Protein AF-K9RY00-F1 (afdb_monomer)

pLDDT: mean 87.52, std 14.1, range [39.25, 98.06]

Sequence (124 aa):
MSINLSALTIRPTSQKEREEKAAYRKWQGVFYTLRFLVWDNGKSQIIADALADGSIERTEDGFDPDDIKELYANAWKEFSDSFDKAFIKATVEEMVEFSQKHFGMGLDQLLDLNRQRSAERYNR

Structure (mmCIF, N/CA/C/O backbone):
data_AF-K9RY00-F1
#
_entry.id   AF-K9RY00-F1
#
loop_
_atom_site.group_PDB
_atom_site.id
_atom_site.type_symbol
_atom_site.label_atom_id
_atom_site.label_alt_id
_atom_site.label_comp_id
_atom_site.label_asym_id
_atom_site.label_entity_id
_atom_site.label_seq_id
_atom_site.pdbx_PDB_ins_code
_atom_site.Cartn_x
_atom_site.Cartn_y
_atom_site.Cartn_z
_atom_site.occupancy
_atom_site.B_iso_or_equiv
_atom_site.auth_seq_id
_atom_site.auth_comp_id
_atom_site.auth_asym_id
_atom_site.auth_atom_id
_atom_site.pdbx_PDB_model_num
ATOM 1 N N . MET A 1 1 ? 16.857 -14.916 45.969 1.00 39.25 1 MET A N 1
ATOM 2 C CA . MET A 1 1 ? 16.679 -13.937 44.877 1.00 39.25 1 MET A CA 1
ATOM 3 C C . MET A 1 1 ? 15.249 -13.431 44.930 1.00 39.25 1 MET A C 1
ATOM 5 O O . MET A 1 1 ? 14.338 -14.222 44.728 1.00 39.25 1 MET A O 1
ATOM 9 N N . SER A 1 2 ? 15.043 -12.169 45.302 1.00 45.88 2 SER A N 1
ATOM 10 C CA . SER A 1 2 ? 13.723 -11.535 45.318 1.00 45.88 2 SER A CA 1
ATOM 11 C C . SER A 1 2 ? 13.351 -11.116 43.898 1.00 45.88 2 SER A C 1
ATOM 13 O O . SER A 1 2 ? 14.097 -10.400 43.234 1.00 45.88 2 SER A O 1
ATOM 15 N N . ILE A 1 3 ? 12.199 -11.581 43.417 1.00 51.88 3 ILE A N 1
ATOM 16 C CA . ILE A 1 3 ? 11.616 -11.077 42.173 1.00 51.88 3 ILE A CA 1
ATOM 17 C C . ILE A 1 3 ? 11.280 -9.605 42.414 1.00 51.88 3 ILE A C 1
ATOM 19 O O . ILE A 1 3 ? 10.538 -9.274 43.341 1.00 51.88 3 ILE A O 1
ATOM 23 N N . ASN A 1 4 ? 11.855 -8.716 41.607 1.00 46.78 4 ASN A N 1
ATOM 24 C CA . ASN A 1 4 ? 11.576 -7.292 41.683 1.00 46.78 4 ASN A CA 1
ATOM 25 C C . ASN A 1 4 ? 10.161 -7.028 41.139 1.00 46.78 4 ASN A C 1
ATOM 27 O O . ASN A 1 4 ? 9.963 -6.833 39.942 1.00 46.78 4 ASN A O 1
ATOM 31 N N . LEU A 1 5 ? 9.169 -7.055 42.033 1.00 52.78 5 LEU A N 1
ATOM 32 C CA . LEU A 1 5 ? 7.743 -6.851 41.737 1.00 52.78 5 LEU A CA 1
ATOM 33 C C . LEU A 1 5 ? 7.443 -5.493 41.075 1.00 52.78 5 LEU A C 1
ATOM 35 O O . LEU A 1 5 ? 6.390 -5.338 40.464 1.00 52.78 5 LEU A O 1
ATOM 39 N N . SER A 1 6 ? 8.369 -4.526 41.125 1.00 51.06 6 SER A N 1
ATOM 40 C CA . SER A 1 6 ? 8.231 -3.253 40.401 1.00 51.06 6 SER A CA 1
ATOM 41 C C . SER A 1 6 ? 8.248 -3.421 38.873 1.00 51.06 6 SER A C 1
ATOM 43 O O . SER A 1 6 ? 7.572 -2.665 38.174 1.00 51.06 6 SER A O 1
ATOM 45 N N . ALA A 1 7 ? 8.911 -4.465 38.355 1.00 48.41 7 ALA A N 1
ATOM 46 C CA . ALA A 1 7 ? 8.894 -4.837 36.936 1.00 48.41 7 ALA A CA 1
ATOM 47 C C . ALA A 1 7 ? 7.606 -5.577 36.514 1.00 48.41 7 ALA A C 1
ATOM 49 O O . ALA A 1 7 ? 7.346 -5.744 35.326 1.00 48.41 7 ALA A O 1
ATOM 50 N N . LEU A 1 8 ? 6.785 -6.001 37.481 1.00 48.66 8 LEU A N 1
ATOM 51 C CA . LEU A 1 8 ? 5.496 -6.672 37.281 1.00 48.66 8 LEU A CA 1
ATOM 52 C C . LEU A 1 8 ? 4.308 -5.704 37.374 1.00 48.66 8 LEU A C 1
ATOM 54 O O . LEU A 1 8 ? 3.173 -6.139 37.558 1.00 48.66 8 LEU A O 1
ATOM 58 N N . THR A 1 9 ? 4.533 -4.396 37.212 1.00 49.22 9 THR A N 1
ATOM 59 C CA . THR A 1 9 ? 3.457 -3.403 37.080 1.00 49.22 9 THR A CA 1
ATOM 60 C C . THR A 1 9 ? 2.749 -3.541 35.726 1.00 49.22 9 THR A C 1
ATOM 62 O O . THR A 1 9 ? 2.764 -2.657 34.874 1.00 49.22 9 THR A O 1
ATOM 65 N N . ILE A 1 10 ? 2.064 -4.670 35.537 1.00 58.84 10 ILE A N 1
ATOM 66 C CA . ILE A 1 10 ? 0.971 -4.813 34.585 1.00 58.84 10 ILE A CA 1
ATOM 67 C C . ILE A 1 10 ? -0.122 -3.881 35.105 1.00 58.84 10 ILE A C 1
ATOM 69 O O . ILE A 1 10 ? -0.972 -4.277 35.901 1.00 58.84 10 ILE A O 1
ATOM 73 N N . ARG A 1 11 ? -0.083 -2.603 34.710 1.00 57.53 11 ARG A N 1
ATOM 74 C CA . ARG A 1 11 ? -1.269 -1.756 34.831 1.00 57.53 11 ARG A CA 1
ATOM 75 C C . ARG A 1 11 ? -2.376 -2.490 34.071 1.00 57.53 11 ARG A C 1
ATOM 77 O O . ARG A 1 11 ? -2.158 -2.802 32.895 1.00 57.53 11 ARG A O 1
ATOM 84 N N . PRO A 1 12 ? -3.515 -2.827 34.698 1.00 55.91 12 PRO A N 1
ATOM 85 C CA . PRO A 1 12 ? -4.630 -3.369 33.948 1.00 55.91 12 PRO A CA 1
ATOM 86 C C . PRO A 1 12 ? -5.004 -2.311 32.917 1.00 55.91 12 PRO A C 1
ATOM 88 O O . PRO A 1 12 ? -5.450 -1.224 33.273 1.00 55.91 12 PRO A O 1
ATOM 91 N N . THR A 1 13 ? -4.729 -2.608 31.647 1.00 63.81 13 THR A N 1
ATOM 92 C CA . THR A 1 13 ? -5.101 -1.740 30.531 1.00 63.81 13 THR A CA 1
ATOM 93 C C . THR A 1 13 ? -6.602 -1.557 30.627 1.00 63.81 13 THR A C 1
ATOM 95 O O . THR A 1 13 ? -7.330 -2.561 30.639 1.00 63.81 13 THR A O 1
ATOM 98 N N . SER A 1 14 ? -7.051 -0.312 30.760 1.00 79.94 14 SER A N 1
ATOM 99 C CA . SER A 1 14 ? -8.478 -0.028 30.881 1.00 79.94 14 SER A CA 1
ATOM 100 C C . SER A 1 14 ? -9.210 -0.572 29.652 1.00 79.94 14 SER A C 1
ATOM 102 O O . SER A 1 14 ? -8.616 -0.731 28.582 1.00 79.94 14 SER A O 1
ATOM 104 N N . GLN A 1 15 ? -10.501 -0.879 29.783 1.00 82.06 15 GLN A N 1
ATOM 105 C CA . GLN A 1 15 ? -11.294 -1.336 28.638 1.00 82.06 15 GLN A CA 1
ATOM 106 C C . GLN A 1 15 ? -11.169 -0.364 27.450 1.00 82.06 15 GLN A C 1
ATOM 108 O O . GLN A 1 15 ? -10.925 -0.798 26.327 1.00 82.06 15 GLN A O 1
ATOM 113 N N . LYS A 1 16 ? -11.189 0.942 27.735 1.00 82.12 16 LYS A N 1
ATOM 114 C CA . LYS A 1 16 ? -10.982 2.013 26.758 1.00 82.12 16 LYS A CA 1
ATOM 115 C C . LYS A 1 16 ? -9.632 1.914 26.036 1.00 82.12 16 LYS A C 1
ATOM 117 O O . LYS A 1 16 ? -9.589 1.942 24.813 1.00 82.12 16 LYS A O 1
ATOM 122 N N . GLU A 1 17 ? -8.532 1.720 26.765 1.00 83.50 17 GLU A N 1
ATOM 123 C CA . GLU A 1 17 ? -7.199 1.565 26.153 1.00 83.50 17 GLU A CA 1
ATOM 124 C C . GLU A 1 17 ? -7.109 0.312 25.265 1.00 83.50 17 GLU A C 1
ATOM 126 O O . GLU A 1 17 ? -6.405 0.301 24.252 1.00 83.50 17 GLU A O 1
ATOM 131 N N . ARG A 1 18 ? -7.815 -0.770 25.624 1.00 84.69 18 ARG A N 1
ATOM 132 C CA . ARG A 1 18 ? -7.874 -1.984 24.793 1.00 84.69 18 ARG A CA 1
ATOM 133 C C . ARG A 1 18 ? -8.633 -1.734 23.495 1.00 84.69 18 ARG A C 1
ATOM 135 O O . ARG A 1 18 ? -8.178 -2.186 22.445 1.00 84.69 18 ARG A O 1
ATOM 142 N N . GLU A 1 19 ? -9.751 -1.020 23.568 1.00 86.81 19 GLU A N 1
ATOM 143 C CA . GLU A 1 19 ? -10.571 -0.645 22.414 1.00 86.81 19 GLU A CA 1
ATOM 144 C C . GLU A 1 19 ? -9.806 0.289 21.467 1.00 86.81 19 GLU A C 1
ATOM 146 O O . GLU A 1 19 ? -9.724 0.010 20.271 1.00 86.81 19 GLU A O 1
ATOM 151 N N . GLU A 1 20 ? -9.143 1.322 21.994 1.00 88.38 20 GLU A N 1
ATOM 152 C CA . GLU A 1 20 ? -8.299 2.239 21.212 1.00 88.38 20 GLU A CA 1
ATOM 153 C C . GLU A 1 20 ? -7.155 1.499 20.510 1.00 88.38 20 GLU A C 1
ATOM 155 O O . GLU A 1 20 ? -6.901 1.692 19.319 1.00 88.38 20 GLU A O 1
ATOM 160 N N . LYS A 1 21 ? -6.493 0.576 21.216 1.00 90.56 21 LYS A N 1
ATOM 161 C CA . LYS A 1 21 ? -5.432 -0.250 20.633 1.00 90.56 21 LYS A CA 1
ATOM 162 C C . LYS A 1 21 ? -5.959 -1.183 19.544 1.00 90.56 21 LYS A C 1
ATOM 164 O O . LYS A 1 21 ? -5.275 -1.392 18.542 1.00 90.56 21 LYS A O 1
ATOM 169 N N . ALA A 1 22 ? -7.143 -1.766 19.728 1.00 89.62 22 ALA A N 1
ATOM 170 C CA . ALA A 1 22 ? -7.775 -2.611 18.720 1.00 89.62 22 ALA A CA 1
ATOM 171 C C . ALA A 1 22 ? -8.153 -1.801 17.470 1.00 89.62 22 ALA A C 1
ATOM 173 O O . ALA A 1 22 ? -7.855 -2.231 16.355 1.00 89.62 22 ALA A O 1
ATOM 174 N N . ALA A 1 23 ? -8.721 -0.606 17.653 1.00 91.38 23 ALA A N 1
ATOM 175 C CA . ALA A 1 23 ? -9.039 0.317 16.569 1.00 91.38 23 ALA A CA 1
ATOM 176 C C . ALA A 1 23 ? -7.779 0.741 15.801 1.00 91.38 23 ALA A C 1
ATOM 178 O O . ALA A 1 23 ? -7.750 0.662 14.573 1.00 91.38 23 ALA A O 1
ATOM 179 N N . TYR A 1 24 ? -6.704 1.091 16.510 1.00 93.69 24 TYR A N 1
ATOM 180 C CA . TYR A 1 24 ? -5.430 1.447 15.888 1.00 93.69 24 TYR A CA 1
ATOM 181 C C . TYR A 1 24 ? -4.822 0.284 15.095 1.00 93.69 24 TYR A C 1
ATOM 183 O O . TYR A 1 24 ? -4.394 0.463 13.959 1.00 93.69 24 TYR A O 1
ATOM 191 N N . ARG A 1 25 ? -4.840 -0.940 15.639 1.00 93.00 25 ARG A N 1
ATOM 192 C CA . ARG A 1 25 ? -4.369 -2.134 14.915 1.00 93.00 25 ARG A CA 1
ATOM 193 C C . ARG A 1 25 ? -5.182 -2.406 13.656 1.00 93.00 25 ARG A C 1
ATOM 195 O O . ARG A 1 25 ? -4.610 -2.762 12.631 1.00 93.00 25 ARG A O 1
ATOM 202 N N . LYS A 1 26 ? -6.503 -2.232 13.729 1.00 95.44 26 LYS A N 1
ATOM 203 C CA . LYS A 1 26 ? -7.395 -2.358 12.573 1.00 95.44 26 LYS A CA 1
ATOM 204 C C . LYS A 1 26 ? -7.038 -1.325 11.506 1.00 95.44 26 LYS A C 1
ATOM 206 O O . LYS A 1 26 ? -6.867 -1.692 10.348 1.00 95.44 26 LYS A O 1
ATOM 211 N N . TRP A 1 27 ? -6.853 -0.071 11.913 1.00 97.06 27 TRP A N 1
ATOM 212 C CA . TRP A 1 27 ? -6.402 1.006 11.036 1.00 97.06 27 TRP A CA 1
ATOM 213 C C . TRP A 1 27 ? -5.069 0.672 10.359 1.00 97.06 27 TRP A C 1
ATOM 215 O O . TRP A 1 27 ? -4.993 0.698 9.135 1.00 97.06 27 TRP A O 1
ATOM 225 N N . GLN A 1 28 ? -4.057 0.246 11.122 1.00 95.81 28 GLN A N 1
ATOM 226 C CA . GLN A 1 28 ? -2.755 -0.153 10.575 1.00 95.81 28 GLN A CA 1
ATOM 227 C C . GLN A 1 28 ? -2.877 -1.323 9.591 1.00 95.81 28 GLN A C 1
ATOM 229 O O . GLN A 1 28 ? -2.251 -1.313 8.530 1.00 95.81 28 GLN A O 1
ATOM 234 N N . GLY A 1 29 ? -3.679 -2.334 9.936 1.00 95.31 29 GLY A N 1
ATOM 235 C CA . GLY A 1 29 ? -3.903 -3.506 9.096 1.00 95.31 29 GLY A CA 1
ATOM 236 C C . GLY A 1 29 ? -4.483 -3.133 7.735 1.00 95.31 29 GLY A C 1
ATOM 237 O O . GLY A 1 29 ? -3.985 -3.592 6.707 1.00 95.31 29 GLY A O 1
ATOM 238 N N . VAL A 1 30 ? -5.482 -2.250 7.716 1.00 97.44 30 VAL A N 1
ATOM 239 C CA . VAL A 1 30 ? -6.079 -1.732 6.478 1.00 97.44 30 VAL A CA 1
ATOM 240 C C . VAL A 1 30 ? -5.081 -0.857 5.717 1.00 97.44 30 VAL A C 1
ATOM 242 O O . VAL A 1 30 ? -4.820 -1.124 4.545 1.00 97.44 30 VAL A O 1
ATOM 245 N N . PHE A 1 31 ? -4.447 0.107 6.388 1.00 97.56 31 PHE A N 1
ATOM 246 C CA . PHE A 1 31 ? -3.499 1.052 5.793 1.00 97.56 31 PHE A CA 1
ATOM 247 C C . PHE A 1 31 ? -2.353 0.354 5.044 1.00 97.56 31 PHE A C 1
ATOM 249 O O . PHE A 1 31 ? -2.127 0.602 3.861 1.00 97.56 31 PHE A O 1
ATOM 256 N N . TYR A 1 32 ? -1.650 -0.580 5.695 1.00 95.38 32 TYR A N 1
ATOM 257 C CA . TYR A 1 32 ? -0.513 -1.276 5.076 1.00 95.38 32 TYR A CA 1
ATOM 258 C C . TYR A 1 32 ? -0.918 -2.307 4.020 1.00 95.38 32 TYR A C 1
ATOM 260 O O . TYR A 1 32 ? -0.102 -2.692 3.174 1.00 95.38 32 TYR A O 1
ATOM 268 N N . THR A 1 33 ? -2.160 -2.783 4.067 1.00 96.88 33 THR A N 1
ATOM 269 C CA . THR A 1 33 ? -2.701 -3.644 3.012 1.00 96.88 33 THR A CA 1
ATOM 270 C C . THR A 1 33 ? -3.023 -2.817 1.783 1.00 96.88 33 THR A C 1
ATOM 272 O O . THR A 1 33 ? -2.611 -3.180 0.686 1.00 96.88 33 THR A O 1
ATOM 275 N N . LEU A 1 34 ? -3.647 -1.657 1.973 1.00 96.88 34 LEU A N 1
ATOM 276 C CA . LEU A 1 34 ? -3.950 -0.738 0.889 1.00 96.88 34 LEU A CA 1
ATOM 277 C C . LEU A 1 34 ? -2.679 -0.200 0.225 1.00 96.88 34 LEU A C 1
ATOM 279 O O . LEU A 1 34 ? -2.568 -0.242 -0.996 1.00 96.88 34 LEU A O 1
ATOM 283 N N . ARG A 1 35 ? -1.679 0.202 1.020 1.00 96.62 35 ARG A N 1
ATOM 284 C CA . ARG A 1 35 ? -0.369 0.645 0.516 1.00 96.62 35 ARG A CA 1
ATOM 285 C C . ARG A 1 35 ? 0.278 -0.398 -0.389 1.00 96.62 35 ARG A C 1
ATOM 287 O O . ARG A 1 35 ? 0.869 -0.062 -1.406 1.00 96.62 35 ARG A O 1
ATOM 294 N N . PHE A 1 36 ? 0.154 -1.670 -0.026 1.00 95.31 36 PHE A N 1
ATOM 295 C CA . PHE A 1 36 ? 0.644 -2.757 -0.860 1.00 95.31 36 PHE A CA 1
ATOM 296 C C . PHE A 1 36 ? -0.150 -2.912 -2.150 1.00 95.31 36 PHE A C 1
ATOM 298 O O . PHE A 1 36 ? 0.476 -3.004 -3.192 1.00 95.31 36 PHE A O 1
ATOM 305 N N . LEU A 1 37 ? -1.483 -2.919 -2.095 1.00 95.94 37 LEU A N 1
ATOM 306 C CA . LEU A 1 37 ? -2.317 -3.078 -3.290 1.00 95.94 37 LEU A CA 1
ATOM 307 C C . LEU A 1 37 ? -2.065 -1.962 -4.309 1.00 95.94 37 LEU A C 1
ATOM 309 O O . LEU A 1 37 ? -1.898 -2.235 -5.494 1.00 95.94 37 LEU A O 1
ATOM 313 N N . VAL A 1 38 ? -1.982 -0.711 -3.846 1.00 96.00 38 VAL A N 1
ATOM 314 C CA . VAL A 1 38 ? -1.707 0.431 -4.728 1.00 96.00 38 VAL A CA 1
ATOM 315 C C . VAL A 1 38 ? -0.310 0.323 -5.339 1.00 96.00 38 VAL A C 1
ATOM 317 O O . VAL A 1 38 ? -0.158 0.528 -6.541 1.00 96.00 38 VAL A O 1
ATOM 320 N N . TRP A 1 39 ? 0.697 -0.049 -4.543 1.00 96.06 39 TRP A N 1
ATOM 321 C CA . TRP A 1 39 ? 2.043 -0.280 -5.062 1.00 96.06 39 TRP A CA 1
ATOM 322 C C . TRP A 1 39 ? 2.087 -1.421 -6.078 1.00 96.06 39 TRP A C 1
ATOM 324 O O . TRP A 1 39 ? 2.658 -1.267 -7.150 1.00 96.06 39 TRP A O 1
ATOM 334 N N . ASP A 1 40 ? 1.477 -2.561 -5.758 1.00 94.12 40 ASP A N 1
ATOM 335 C CA . ASP A 1 40 ? 1.496 -3.759 -6.597 1.00 94.12 40 ASP A CA 1
ATOM 336 C C . ASP A 1 40 ? 0.842 -3.513 -7.960 1.00 94.12 40 ASP A C 1
ATOM 338 O O . ASP A 1 40 ? 1.357 -3.971 -8.976 1.00 94.12 40 ASP A O 1
ATOM 342 N N . ASN A 1 41 ? -0.221 -2.705 -7.983 1.00 93.44 41 ASN A N 1
ATOM 343 C CA . ASN A 1 41 ? -0.902 -2.292 -9.205 1.00 93.44 41 ASN A CA 1
ATOM 344 C C . ASN A 1 41 ? -0.074 -1.322 -10.071 1.00 93.44 41 ASN A C 1
ATOM 346 O O . ASN A 1 41 ? -0.227 -1.311 -11.287 1.00 93.44 41 ASN A O 1
ATOM 350 N N . GLY A 1 42 ? 0.779 -0.487 -9.464 1.00 89.69 42 GLY A N 1
ATOM 351 C CA . GLY A 1 42 ? 1.577 0.515 -10.186 1.00 89.69 42 GLY A CA 1
ATOM 352 C C . GLY A 1 42 ? 2.990 0.058 -10.561 1.00 89.69 42 GLY A C 1
ATOM 353 O O . GLY A 1 42 ? 3.553 0.518 -11.552 1.00 89.69 42 GLY A O 1
ATOM 354 N N . LYS A 1 43 ? 3.585 -0.864 -9.795 1.00 91.12 43 LYS A N 1
ATOM 355 C CA . LYS A 1 43 ? 5.024 -1.172 -9.882 1.00 91.12 43 LYS A CA 1
ATOM 356 C C . LYS A 1 43 ? 5.474 -1.771 -11.219 1.00 91.12 43 LYS A C 1
ATOM 358 O O . LYS A 1 43 ? 6.661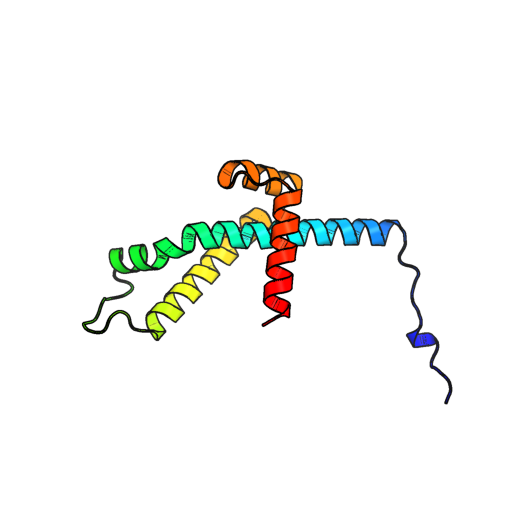 -1.719 -11.535 1.00 91.12 43 LYS A O 1
ATOM 363 N N . SER A 1 44 ? 4.566 -2.389 -11.978 1.00 88.62 44 SER A N 1
ATOM 364 C CA . SER A 1 44 ? 4.882 -2.981 -13.285 1.00 88.62 44 SER A CA 1
ATOM 365 C C . SER A 1 44 ? 5.163 -1.924 -14.350 1.00 88.62 44 SER A C 1
ATOM 367 O O . SER A 1 44 ? 5.851 -2.217 -15.322 1.00 88.62 44 SER A O 1
ATOM 369 N N . GLN A 1 45 ? 4.653 -0.707 -14.159 1.00 91.81 45 GLN A N 1
ATOM 370 C CA . GLN A 1 45 ? 4.789 0.382 -15.119 1.00 91.81 45 GLN A CA 1
ATOM 371 C C . GLN A 1 45 ? 6.125 1.133 -14.974 1.00 91.81 45 GLN A C 1
ATOM 373 O O . GLN A 1 45 ? 6.589 1.732 -15.934 1.00 91.81 45 GLN A O 1
ATOM 378 N N . ILE A 1 46 ? 6.800 1.011 -13.823 1.00 92.81 46 ILE A N 1
ATOM 379 C CA . ILE A 1 46 ? 8.035 1.747 -13.490 1.00 92.81 46 ILE A CA 1
ATOM 380 C C . ILE A 1 46 ? 9.127 1.583 -14.557 1.00 92.81 46 ILE A C 1
ATOM 382 O O . ILE A 1 46 ? 9.718 2.566 -14.986 1.00 92.81 46 ILE A O 1
ATOM 386 N N . ILE A 1 47 ? 9.380 0.353 -15.017 1.00 90.81 47 ILE A N 1
ATOM 387 C CA . ILE A 1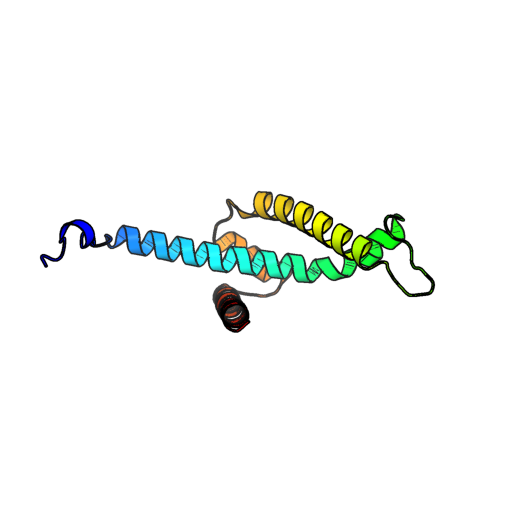 47 ? 10.407 0.094 -16.042 1.00 90.81 47 ILE A CA 1
ATOM 388 C C . ILE A 1 47 ? 9.990 0.682 -17.394 1.00 90.81 47 ILE A C 1
ATOM 390 O O . ILE A 1 47 ? 10.825 1.213 -18.120 1.00 90.81 47 ILE A O 1
ATOM 394 N N . ALA A 1 48 ? 8.709 0.572 -17.751 1.00 90.00 48 ALA A N 1
ATOM 395 C CA . ALA A 1 48 ? 8.211 1.082 -19.023 1.00 90.00 48 ALA A CA 1
ATOM 396 C C . ALA A 1 48 ? 8.279 2.616 -19.078 1.00 90.00 48 ALA A C 1
ATOM 398 O O . ALA A 1 48 ? 8.671 3.162 -20.107 1.00 90.00 48 ALA A O 1
ATOM 399 N N . ASP A 1 49 ? 7.965 3.292 -17.973 1.00 91.25 49 ASP A N 1
ATOM 400 C CA . ASP A 1 49 ? 8.068 4.749 -17.864 1.00 91.25 49 ASP A CA 1
ATOM 401 C C . ASP A 1 49 ? 9.533 5.207 -17.903 1.00 91.25 49 ASP A C 1
ATOM 403 O O . ASP A 1 49 ? 9.869 6.099 -18.678 1.00 91.25 49 ASP A O 1
ATOM 407 N N . ALA A 1 50 ? 10.418 4.518 -17.173 1.00 90.06 50 ALA A N 1
ATOM 408 C CA . ALA A 1 50 ? 11.855 4.806 -17.149 1.00 90.06 50 ALA A CA 1
ATOM 409 C C . ALA A 1 50 ? 12.560 4.561 -18.498 1.00 90.06 50 ALA A C 1
ATOM 411 O O . ALA A 1 50 ? 13.565 5.186 -18.824 1.00 90.06 50 ALA A O 1
ATOM 412 N N . LEU A 1 51 ? 12.049 3.629 -19.305 1.00 89.94 51 LEU A N 1
ATOM 413 C CA . LEU A 1 51 ? 12.496 3.451 -20.688 1.00 89.94 51 LEU A CA 1
ATOM 414 C C . LEU A 1 51 ? 12.008 4.588 -21.592 1.00 89.94 51 LEU A C 1
ATOM 416 O O . LEU A 1 51 ? 12.707 4.980 -22.522 1.00 89.94 51 LEU A O 1
ATOM 420 N N . ALA A 1 52 ? 10.785 5.073 -21.366 1.00 90.50 52 ALA A N 1
ATOM 421 C CA . ALA A 1 52 ? 10.168 6.101 -22.197 1.00 90.50 52 ALA A CA 1
ATOM 422 C C . ALA A 1 52 ? 10.783 7.489 -21.963 1.00 90.50 52 ALA A C 1
ATOM 424 O O . ALA A 1 52 ? 10.867 8.281 -22.902 1.00 90.50 52 ALA A O 1
ATOM 425 N N . ASP A 1 53 ? 11.213 7.778 -20.735 1.00 90.44 53 ASP A N 1
ATOM 426 C CA . ASP A 1 53 ? 11.878 9.033 -20.374 1.00 90.44 53 ASP A CA 1
ATOM 427 C C . ASP A 1 53 ? 13.413 8.992 -20.505 1.00 90.44 53 ASP A C 1
ATOM 429 O O . ASP A 1 53 ? 14.056 10.043 -20.468 1.00 90.44 53 ASP A O 1
ATOM 433 N N . GLY A 1 54 ? 13.988 7.806 -20.736 1.00 85.81 54 GLY A N 1
ATOM 434 C CA . GLY A 1 54 ? 15.425 7.600 -20.919 1.00 85.81 54 GLY A CA 1
ATOM 435 C C . GLY A 1 54 ? 16.220 7.503 -19.616 1.00 85.81 54 GLY A C 1
ATOM 436 O O . GLY A 1 54 ? 17.442 7.615 -19.653 1.00 85.81 54 GLY A O 1
ATOM 437 N N . SER A 1 55 ? 15.560 7.305 -18.471 1.00 86.00 55 SER A N 1
ATOM 438 C CA . SER A 1 55 ? 16.225 7.114 -17.174 1.00 86.00 55 SER A CA 1
ATOM 439 C C . SER A 1 55 ? 17.013 5.809 -17.086 1.00 86.00 55 SER A C 1
ATOM 441 O O . SER A 1 55 ? 17.945 5.714 -16.292 1.00 86.00 55 SER A O 1
ATOM 443 N N . ILE A 1 56 ? 16.623 4.797 -17.864 1.00 87.88 56 ILE A N 1
ATOM 444 C CA . ILE A 1 56 ? 17.353 3.535 -18.002 1.00 87.88 56 ILE A CA 1
ATOM 445 C C . ILE A 1 56 ? 17.499 3.179 -19.477 1.00 87.88 56 ILE A C 1
ATOM 447 O O . ILE A 1 56 ? 16.615 3.451 -20.292 1.00 87.88 56 ILE A O 1
ATOM 451 N N . GLU A 1 57 ? 18.585 2.492 -19.812 1.00 86.81 57 GLU A N 1
ATOM 452 C CA . GLU A 1 57 ? 18.815 1.966 -21.153 1.00 86.81 57 GLU A CA 1
ATOM 453 C C . GLU A 1 57 ? 18.860 0.438 -21.131 1.00 86.81 57 GLU A C 1
ATOM 455 O O . GLU A 1 57 ? 19.311 -0.193 -20.172 1.00 86.81 57 GLU A O 1
ATOM 460 N N . ARG A 1 58 ? 18.372 -0.180 -22.210 1.00 84.75 58 ARG A N 1
ATOM 461 C CA . ARG A 1 58 ? 18.474 -1.627 -22.392 1.00 84.75 58 ARG A CA 1
ATOM 462 C C . ARG A 1 58 ? 19.801 -1.951 -23.074 1.00 84.75 58 ARG A C 1
ATOM 464 O O . ARG A 1 58 ? 20.008 -1.563 -24.221 1.00 84.75 58 ARG A O 1
ATOM 471 N N . THR A 1 59 ? 20.661 -2.694 -22.391 1.00 83.00 59 THR A N 1
ATOM 472 C CA . THR A 1 59 ? 21.924 -3.218 -22.919 1.00 83.00 59 THR A CA 1
ATOM 473 C C . THR A 1 59 ? 21.708 -4.554 -23.643 1.00 83.00 59 THR A C 1
ATOM 475 O O . THR A 1 59 ? 20.611 -5.124 -23.621 1.00 83.00 59 THR A O 1
ATOM 478 N N . GLU A 1 60 ? 22.753 -5.074 -24.298 1.00 80.81 60 GLU A N 1
ATOM 479 C CA . GLU A 1 60 ? 22.717 -6.394 -24.954 1.00 80.81 60 GLU A CA 1
ATOM 480 C C . GLU A 1 60 ? 22.386 -7.529 -23.965 1.00 80.81 60 GLU A C 1
ATOM 482 O O . GLU A 1 60 ? 21.683 -8.474 -24.329 1.00 80.81 60 GLU A O 1
ATOM 487 N N . ASP A 1 61 ? 22.797 -7.381 -22.700 1.00 83.06 61 ASP A N 1
ATOM 488 C CA . ASP A 1 61 ? 22.585 -8.351 -21.619 1.00 83.06 61 ASP A CA 1
ATOM 489 C C . ASP A 1 61 ? 21.310 -8.089 -20.786 1.00 83.06 61 ASP A C 1
ATOM 491 O O . ASP A 1 61 ? 20.990 -8.854 -19.873 1.00 83.06 61 ASP A O 1
ATOM 495 N N . GLY A 1 62 ? 20.542 -7.038 -21.098 1.00 86.06 62 GLY A N 1
ATOM 496 C CA . GLY A 1 62 ? 19.314 -6.677 -20.383 1.00 86.06 62 GLY A CA 1
ATOM 497 C C . GLY A 1 62 ? 19.389 -5.307 -19.712 1.00 86.06 62 GLY A C 1
ATOM 498 O O . GLY A 1 62 ? 19.749 -4.329 -20.350 1.00 86.06 62 GLY A O 1
ATOM 499 N N . PHE A 1 63 ? 18.963 -5.209 -18.455 1.00 86.69 63 PHE A N 1
ATOM 500 C CA . PHE A 1 63 ? 19.087 -3.979 -17.665 1.00 86.69 63 PHE A CA 1
ATOM 501 C C . PHE A 1 63 ? 20.191 -4.146 -16.631 1.00 86.69 63 PHE A C 1
ATOM 503 O O . PHE A 1 63 ? 20.345 -5.246 -16.092 1.00 86.69 63 PHE A O 1
ATOM 510 N N . ASP A 1 64 ? 20.901 -3.064 -16.316 1.00 89.62 64 ASP A N 1
ATOM 511 C CA . ASP A 1 64 ? 21.827 -3.068 -15.190 1.00 89.62 64 ASP A CA 1
ATOM 512 C C . ASP A 1 64 ? 21.044 -3.315 -13.879 1.00 89.62 64 ASP A C 1
ATOM 514 O O . ASP A 1 64 ? 20.084 -2.592 -13.578 1.00 89.62 64 ASP A O 1
ATOM 518 N N . PRO A 1 65 ? 21.390 -4.355 -13.096 1.00 89.38 65 PRO A N 1
ATOM 519 C CA . PRO A 1 65 ? 20.731 -4.632 -11.826 1.00 89.38 65 PRO A CA 1
ATOM 520 C C . PRO A 1 65 ? 20.787 -3.473 -10.823 1.00 89.38 65 PRO A C 1
ATOM 522 O O . PRO A 1 65 ? 19.843 -3.322 -10.039 1.00 89.38 65 PRO A O 1
ATOM 525 N N . ASP A 1 66 ? 21.861 -2.681 -10.822 1.00 91.25 66 ASP A N 1
ATOM 526 C CA . ASP A 1 66 ? 22.021 -1.553 -9.905 1.00 91.25 66 ASP A CA 1
ATOM 527 C C . ASP A 1 66 ? 21.109 -0.386 -10.308 1.00 91.25 66 ASP A C 1
ATOM 529 O O . ASP A 1 66 ? 20.401 0.141 -9.443 1.00 91.25 66 ASP A O 1
ATOM 533 N N . ASP A 1 67 ? 20.996 -0.086 -11.606 1.00 89.69 67 ASP A N 1
ATOM 534 C CA . ASP A 1 67 ? 20.067 0.931 -12.125 1.00 89.69 67 ASP A CA 1
ATOM 535 C C . ASP A 1 67 ? 18.612 0.566 -11.814 1.00 89.69 67 ASP A C 1
ATOM 537 O O . ASP A 1 67 ? 17.834 1.387 -11.323 1.00 89.69 67 ASP A O 1
ATOM 541 N N . ILE A 1 68 ? 18.230 -0.698 -12.028 1.00 91.44 68 ILE A N 1
ATOM 542 C CA . ILE A 1 68 ? 16.877 -1.176 -11.711 1.00 91.44 68 ILE A CA 1
ATOM 543 C C . ILE A 1 68 ? 16.602 -1.066 -10.211 1.00 91.44 68 ILE A C 1
ATOM 545 O O . ILE A 1 68 ? 15.512 -0.662 -9.796 1.00 91.44 68 ILE A O 1
ATOM 549 N N . LYS A 1 69 ? 17.577 -1.418 -9.372 1.00 91.88 69 LYS A N 1
ATOM 550 C CA . LYS A 1 69 ? 17.432 -1.326 -7.920 1.00 91.88 69 LYS A CA 1
ATOM 551 C C . LYS A 1 69 ? 17.265 0.122 -7.462 1.00 91.88 69 LYS A C 1
ATOM 553 O O . LYS A 1 69 ? 16.404 0.379 -6.617 1.00 91.88 69 LYS A O 1
ATOM 558 N N . GLU A 1 70 ? 18.054 1.048 -8.000 1.00 93.56 70 GLU A N 1
ATOM 559 C CA . GLU A 1 70 ? 17.939 2.475 -7.700 1.00 93.56 70 GLU A CA 1
ATOM 560 C C . GLU A 1 70 ? 16.599 3.045 -8.185 1.00 93.56 70 GLU A C 1
ATOM 562 O O . GLU A 1 70 ? 15.897 3.708 -7.415 1.00 93.56 70 GLU A O 1
ATOM 567 N N . LEU A 1 71 ? 16.178 2.691 -9.401 1.00 94.06 71 LEU A N 1
ATOM 568 C CA . LEU A 1 71 ? 14.895 3.090 -9.973 1.00 94.06 71 LEU A CA 1
ATOM 569 C C . LEU A 1 71 ? 13.719 2.683 -9.075 1.00 94.06 71 LEU A C 1
ATOM 571 O O . LEU A 1 71 ? 12.895 3.520 -8.697 1.00 94.06 71 LEU A O 1
ATOM 575 N N . TYR A 1 72 ? 13.651 1.410 -8.672 1.00 93.75 72 TYR A N 1
ATOM 576 C CA . TYR A 1 72 ? 12.589 0.938 -7.780 1.00 93.75 72 TYR A CA 1
ATOM 577 C C . TYR A 1 72 ? 12.665 1.570 -6.386 1.00 93.75 72 TYR A C 1
ATOM 579 O O . TYR A 1 72 ? 11.620 1.803 -5.774 1.00 93.75 72 TYR A O 1
ATOM 587 N N . ALA A 1 73 ? 13.863 1.859 -5.870 1.00 94.25 73 ALA A N 1
ATOM 588 C CA . ALA A 1 73 ? 14.025 2.526 -4.580 1.00 94.25 73 ALA A CA 1
ATOM 589 C C . ALA A 1 73 ? 13.492 3.968 -4.613 1.00 94.25 73 ALA A C 1
ATOM 591 O O . ALA A 1 73 ? 12.766 4.375 -3.699 1.00 94.25 73 ALA A O 1
ATOM 592 N N . ASN A 1 74 ? 13.796 4.711 -5.678 1.00 94.25 74 ASN A N 1
ATOM 593 C CA . ASN A 1 74 ? 13.315 6.075 -5.885 1.00 94.25 74 ASN A CA 1
ATOM 594 C C . ASN A 1 74 ? 11.795 6.099 -6.083 1.00 94.25 74 ASN A C 1
ATOM 596 O O . ASN A 1 74 ? 11.093 6.791 -5.342 1.00 94.25 74 ASN A O 1
ATOM 600 N N . ALA A 1 75 ? 11.269 5.246 -6.966 1.00 94.75 75 ALA A N 1
ATOM 601 C CA 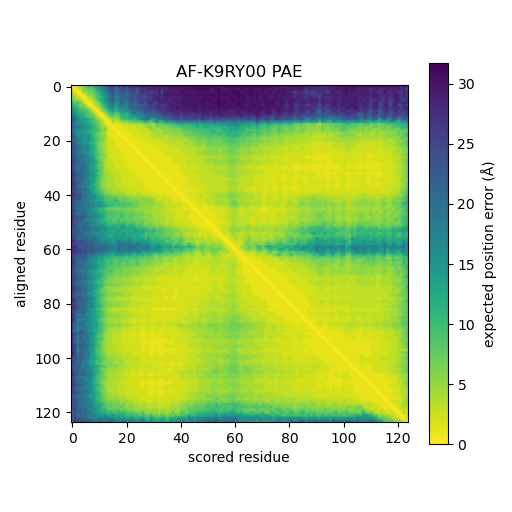. ALA A 1 75 ? 9.830 5.117 -7.184 1.00 94.75 75 ALA A CA 1
ATOM 602 C C . ALA A 1 75 ? 9.083 4.723 -5.899 1.00 94.75 75 ALA A C 1
ATOM 604 O O . ALA A 1 75 ? 8.027 5.278 -5.590 1.00 94.75 75 ALA A O 1
ATOM 605 N N . TRP A 1 76 ? 9.638 3.804 -5.097 1.00 95.75 76 TRP A N 1
ATOM 606 C CA . TRP A 1 76 ? 9.045 3.428 -3.813 1.00 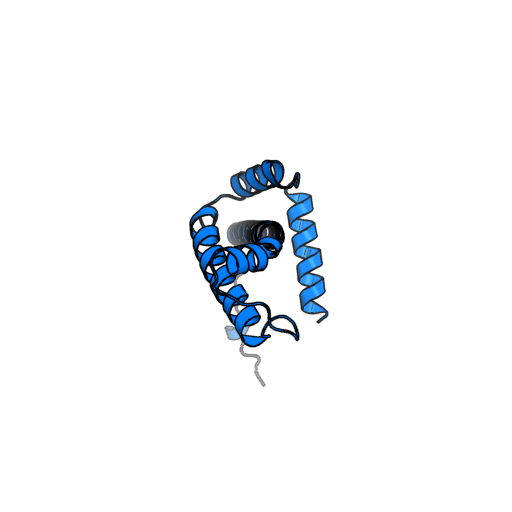95.75 76 TRP A CA 1
ATOM 607 C C . TRP A 1 76 ? 9.002 4.600 -2.836 1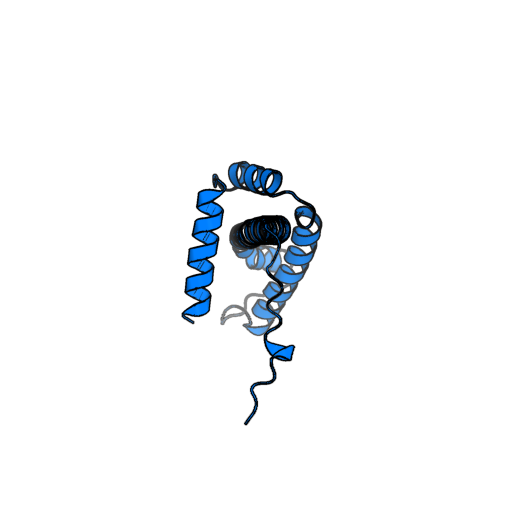.00 95.75 76 TRP A C 1
ATOM 609 O O . TRP A 1 76 ? 8.010 4.754 -2.120 1.00 95.75 76 TRP A O 1
ATOM 619 N N . LYS A 1 77 ? 10.053 5.422 -2.783 1.00 96.06 77 LYS A N 1
ATOM 620 C CA . LYS A 1 77 ? 10.117 6.594 -1.905 1.00 96.06 77 LYS A CA 1
ATOM 621 C C . LYS A 1 77 ? 9.060 7.630 -2.286 1.00 96.06 77 LYS A C 1
ATOM 623 O O . LYS A 1 77 ? 8.291 8.050 -1.425 1.00 96.06 77 LYS A O 1
ATOM 628 N N . GLU A 1 78 ? 8.965 7.976 -3.565 1.00 94.94 78 GLU A N 1
ATOM 629 C CA . GLU A 1 78 ? 7.974 8.936 -4.067 1.00 94.94 78 GLU A CA 1
ATOM 630 C C . GLU A 1 78 ? 6.537 8.447 -3.876 1.00 94.94 78 GLU A C 1
ATOM 632 O O . GLU A 1 78 ? 5.670 9.189 -3.394 1.00 94.94 78 GLU A O 1
ATOM 637 N N . PHE A 1 79 ? 6.294 7.170 -4.187 1.00 96.62 79 PHE A N 1
ATOM 638 C CA . PHE A 1 79 ? 5.023 6.511 -3.916 1.00 96.62 79 PHE A CA 1
ATOM 639 C C . PHE A 1 79 ? 4.679 6.574 -2.426 1.00 96.62 79 PHE A C 1
ATOM 641 O O . PHE A 1 79 ?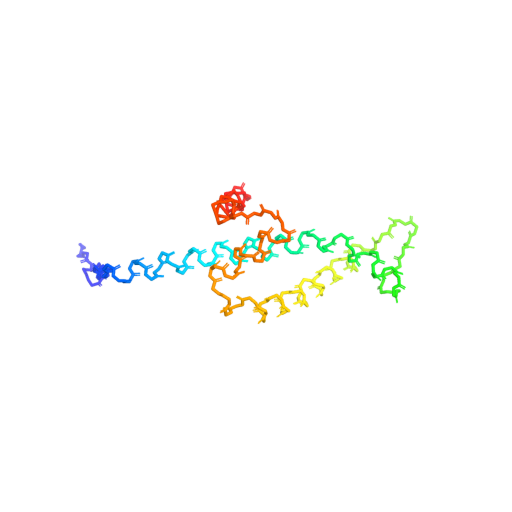 3.572 6.966 -2.063 1.00 96.62 79 PHE A O 1
ATOM 648 N N . SER A 1 80 ? 5.627 6.204 -1.565 1.00 94.94 80 SER A N 1
ATOM 649 C CA . SER A 1 80 ? 5.444 6.155 -0.115 1.00 94.94 80 SER A CA 1
ATOM 650 C C . SER A 1 80 ? 5.064 7.513 0.454 1.00 94.94 80 SER A C 1
ATOM 652 O O . SER A 1 80 ? 4.096 7.605 1.204 1.00 94.94 80 SER A O 1
ATOM 654 N N . ASP A 1 81 ? 5.774 8.567 0.055 1.00 96.62 81 ASP A N 1
ATOM 655 C CA . ASP A 1 81 ? 5.502 9.926 0.512 1.00 96.62 81 ASP A CA 1
ATOM 656 C C . ASP A 1 81 ? 4.123 10.408 0.051 1.00 96.62 81 ASP A C 1
ATOM 658 O O . ASP A 1 81 ? 3.387 11.032 0.818 1.00 96.62 81 ASP A O 1
ATOM 662 N N . SER A 1 82 ? 3.752 10.112 -1.196 1.00 95.50 82 SER A N 1
ATOM 663 C CA . SER A 1 82 ? 2.460 10.509 -1.763 1.00 95.50 82 SER A CA 1
ATOM 664 C C . SER A 1 82 ? 1.300 9.746 -1.122 1.00 95.50 82 SER A C 1
ATOM 666 O O . SER A 1 82 ? 0.295 10.347 -0.735 1.00 95.50 82 SER A O 1
ATOM 668 N N . PHE A 1 83 ? 1.455 8.432 -0.953 1.00 96.69 83 PHE A N 1
ATOM 669 C CA . PHE A 1 83 ? 0.467 7.571 -0.315 1.00 96.69 83 PHE A CA 1
ATOM 670 C C . PHE A 1 83 ? 0.266 7.957 1.151 1.00 96.69 83 PHE A C 1
ATOM 672 O O . PHE A 1 83 ? -0.868 8.161 1.586 1.00 96.69 83 PHE A O 1
ATOM 679 N N . ASP A 1 84 ? 1.353 8.109 1.910 1.00 95.38 84 ASP A N 1
ATOM 680 C CA . ASP A 1 84 ? 1.276 8.435 3.331 1.00 95.38 84 ASP A CA 1
ATOM 681 C C . ASP A 1 84 ? 0.629 9.817 3.519 1.00 95.38 84 ASP A C 1
ATOM 683 O O . ASP A 1 84 ? -0.271 9.957 4.343 1.00 95.38 84 ASP A O 1
ATOM 687 N N . LYS A 1 85 ? 0.964 10.822 2.695 1.00 95.06 85 LYS A N 1
ATOM 688 C CA . LYS A 1 85 ? 0.279 12.130 2.725 1.00 95.06 85 LYS A CA 1
ATOM 689 C C . LYS A 1 85 ? -1.231 12.021 2.492 1.00 95.06 85 LYS A C 1
ATOM 691 O O . LYS A 1 85 ? -1.983 12.737 3.151 1.00 95.06 85 LYS A O 1
ATOM 696 N N . ALA A 1 86 ? -1.667 11.152 1.580 1.00 94.44 86 ALA A N 1
ATOM 697 C CA . ALA A 1 86 ? -3.079 10.982 1.248 1.00 94.44 86 ALA A CA 1
ATOM 698 C C . ALA A 1 86 ? -3.860 10.208 2.326 1.00 94.44 86 ALA A C 1
ATOM 700 O O . ALA A 1 86 ? -4.987 10.577 2.647 1.00 94.44 86 ALA A O 1
ATOM 701 N N . PHE A 1 87 ? -3.269 9.159 2.905 1.00 94.75 87 PHE A N 1
ATOM 702 C CA . PHE A 1 87 ? -4.001 8.188 3.726 1.00 94.75 87 PHE A CA 1
ATOM 703 C C . PHE A 1 87 ? -3.678 8.222 5.224 1.00 94.75 87 PHE A C 1
ATOM 705 O O . PHE A 1 87 ? -4.421 7.635 6.007 1.00 94.75 87 PHE A O 1
ATOM 712 N N . ILE A 1 88 ? -2.622 8.907 5.682 1.00 94.19 88 ILE A N 1
ATOM 713 C CA . ILE A 1 88 ? -2.224 8.875 7.107 1.00 94.19 88 ILE A CA 1
ATOM 714 C C . ILE A 1 88 ? -3.292 9.436 8.056 1.00 94.19 88 ILE A C 1
ATOM 716 O O . ILE A 1 88 ? -3.339 9.063 9.226 1.00 94.19 88 ILE A O 1
ATOM 720 N N . LYS A 1 89 ? -4.157 10.325 7.557 1.00 93.69 89 LYS A N 1
ATOM 721 C CA . LYS A 1 89 ? -5.297 10.883 8.303 1.00 93.69 89 LYS A CA 1
ATOM 722 C C . LYS A 1 89 ? -6.639 10.260 7.916 1.00 93.69 89 LYS A C 1
ATOM 724 O O . LYS A 1 89 ? -7.648 10.654 8.490 1.00 93.69 89 LYS A O 1
ATOM 729 N N . ALA A 1 90 ? -6.651 9.323 6.969 1.00 95.12 90 ALA A N 1
ATOM 730 C CA . ALA A 1 90 ? -7.873 8.662 6.542 1.00 95.12 90 ALA A CA 1
ATOM 731 C C . ALA A 1 90 ? -8.383 7.729 7.643 1.00 95.12 90 ALA A C 1
ATOM 733 O O . ALA A 1 90 ? -7.619 7.033 8.318 1.00 95.12 90 ALA A O 1
ATOM 734 N N . THR A 1 91 ? -9.692 7.700 7.814 1.00 96.56 91 THR A N 1
ATOM 735 C CA . THR A 1 91 ? -10.400 6.749 8.661 1.00 96.56 91 THR A CA 1
ATOM 736 C C . THR A 1 91 ? -10.404 5.353 8.032 1.00 96.56 91 THR A C 1
ATOM 738 O O . THR A 1 91 ? -10.105 5.160 6.852 1.00 96.56 91 THR A O 1
ATOM 741 N N . VAL A 1 92 ? -10.753 4.337 8.828 1.00 96.06 92 VAL A N 1
ATOM 742 C CA . VAL A 1 92 ? -10.912 2.967 8.309 1.00 96.06 92 VAL A CA 1
ATOM 743 C C . VAL A 1 92 ? -12.004 2.902 7.244 1.00 96.06 92 VAL A C 1
ATOM 745 O O . VAL A 1 92 ? -11.842 2.181 6.267 1.00 96.06 92 VAL A O 1
ATOM 748 N N . GLU A 1 93 ? -13.089 3.650 7.424 1.00 96.81 93 GLU A N 1
ATOM 749 C CA . GLU A 1 93 ? -14.222 3.686 6.497 1.00 96.81 93 GLU A CA 1
ATOM 750 C C . GLU A 1 93 ? -13.802 4.265 5.143 1.00 96.81 93 GLU A C 1
ATOM 752 O O . GLU A 1 93 ? -13.953 3.584 4.133 1.00 96.81 93 GLU A O 1
ATOM 757 N N . GLU A 1 94 ? -13.142 5.427 5.125 1.00 97.88 94 GLU A N 1
ATOM 758 C CA . GLU A 1 94 ? -12.629 6.045 3.891 1.00 97.88 94 GLU A CA 1
ATOM 759 C C . GLU A 1 94 ? -11.640 5.131 3.147 1.00 97.88 94 GLU A C 1
ATOM 761 O O . GLU A 1 94 ? -11.680 5.012 1.920 1.00 97.88 94 GLU A O 1
ATOM 766 N N . MET A 1 95 ? -10.759 4.437 3.878 1.00 98.06 95 MET A N 1
ATOM 767 C CA . MET A 1 95 ? -9.835 3.474 3.270 1.00 98.06 95 MET A CA 1
ATOM 768 C C . MET A 1 95 ? -10.560 2.266 2.665 1.00 98.06 95 MET A C 1
ATOM 770 O O . MET A 1 95 ? -10.156 1.775 1.608 1.00 98.06 95 MET A O 1
ATOM 774 N N . VAL A 1 96 ? -11.615 1.773 3.319 1.00 97.50 96 VAL A N 1
ATOM 775 C CA . VAL A 1 96 ? -12.428 0.658 2.812 1.00 97.50 96 VAL A CA 1
ATOM 776 C C . VAL A 1 96 ? -13.224 1.092 1.585 1.00 97.50 96 VAL A C 1
ATOM 778 O O . VAL A 1 96 ? -13.230 0.358 0.603 1.00 97.50 96 VAL A O 1
ATOM 781 N N . GLU A 1 97 ? -13.824 2.281 1.585 1.00 97.94 97 GLU A N 1
ATOM 782 C CA . GLU A 1 97 ? -14.534 2.823 0.420 1.00 97.94 97 GLU A CA 1
ATOM 783 C C . GLU A 1 97 ? -13.610 2.962 -0.794 1.00 97.94 97 GLU A C 1
ATOM 785 O O . GLU A 1 97 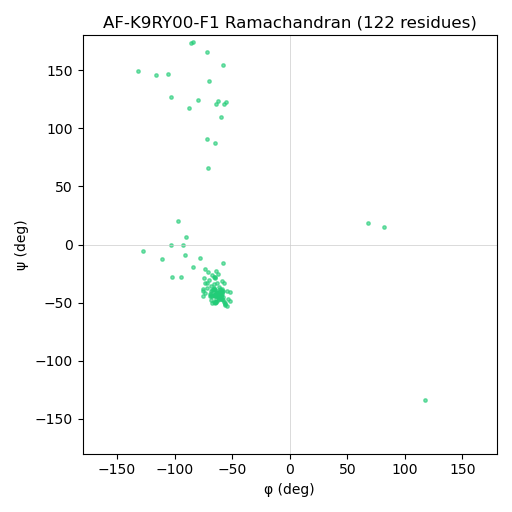? -13.940 2.510 -1.895 1.00 97.94 97 GLU A O 1
ATOM 790 N N 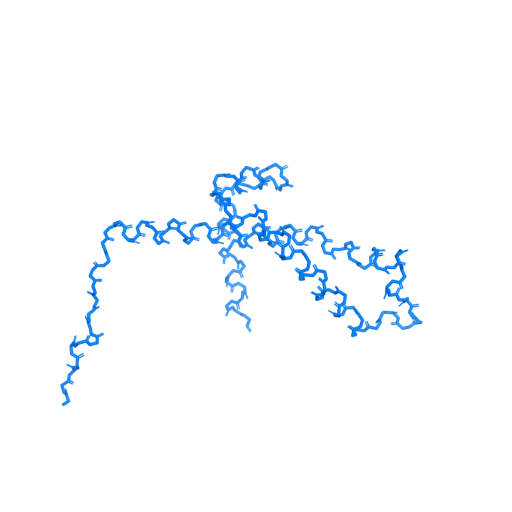. PHE A 1 98 ? -12.412 3.521 -0.593 1.00 97.81 98 PHE A N 1
ATOM 791 C CA . PHE A 1 98 ? -11.397 3.584 -1.641 1.00 97.81 98 PHE A CA 1
ATOM 792 C C . PHE A 1 98 ? -11.041 2.178 -2.145 1.00 97.81 98 PHE A C 1
ATOM 794 O O . PHE A 1 98 ? -10.993 1.933 -3.352 1.00 97.81 98 PHE A O 1
ATOM 801 N N . SER A 1 99 ? -10.836 1.230 -1.229 1.00 97.31 99 SER A N 1
ATOM 802 C CA . SER A 1 99 ? -10.496 -0.140 -1.596 1.00 97.31 99 SER A CA 1
ATOM 803 C C . SER A 1 99 ? -11.598 -0.837 -2.390 1.00 97.31 99 SER A C 1
ATOM 805 O O . SER A 1 99 ? -11.312 -1.489 -3.393 1.00 97.31 99 SER A O 1
ATOM 807 N N . GLN A 1 100 ? -12.859 -0.657 -2.008 1.00 97.19 100 GLN A N 1
ATOM 808 C CA . GLN A 1 100 ? -13.999 -1.206 -2.734 1.00 97.19 100 GLN A CA 1
ATOM 809 C C . GLN A 1 100 ? -14.093 -0.625 -4.143 1.00 97.19 100 GLN A C 1
ATOM 811 O O . GLN A 1 100 ? -14.290 -1.370 -5.099 1.00 97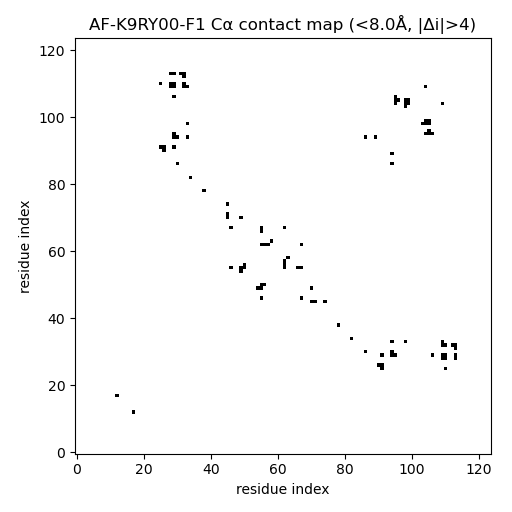.19 100 GLN A O 1
ATOM 816 N N . LYS A 1 101 ? -13.892 0.687 -4.291 1.00 97.44 101 LYS A N 1
ATOM 817 C CA . LYS A 1 101 ? -13.968 1.364 -5.589 1.00 97.44 101 LYS A CA 1
ATOM 818 C C . LYS A 1 101 ? -12.871 0.926 -6.563 1.00 97.44 101 LYS A C 1
ATOM 820 O O . LYS A 1 101 ? -13.135 0.828 -7.758 1.00 97.44 101 LYS A O 1
ATOM 825 N N . HIS A 1 102 ? -11.655 0.699 -6.070 1.00 96.44 102 HIS A N 1
ATOM 826 C CA . HIS A 1 102 ? -10.484 0.456 -6.921 1.00 96.44 102 HIS A CA 1
ATOM 827 C C . HIS A 1 102 ? -10.071 -1.016 -7.022 1.00 96.44 102 HIS A C 1
ATOM 829 O O . HIS A 1 102 ? -9.518 -1.419 -8.040 1.00 96.44 102 HIS A O 1
ATOM 835 N N . PHE A 1 103 ? -10.353 -1.818 -5.996 1.00 96.38 103 PHE A N 1
ATOM 836 C CA . PHE A 1 103 ? -9.929 -3.220 -5.901 1.00 96.38 103 PHE A CA 1
ATOM 837 C C . PHE A 1 103 ? -11.085 -4.183 -5.602 1.00 96.38 103 PHE A C 1
ATOM 839 O O . PHE A 1 103 ? -10.875 -5.393 -5.577 1.00 96.38 103 PHE A O 1
ATOM 846 N N . GLY A 1 104 ? -12.297 -3.680 -5.343 1.00 96.31 104 GLY A N 1
ATOM 847 C CA . GLY A 1 104 ? -13.450 -4.514 -4.998 1.00 96.31 104 GLY A CA 1
ATOM 848 C C . GLY A 1 104 ? -13.336 -5.212 -3.639 1.00 96.31 104 GLY A C 1
ATOM 849 O O . GLY A 1 104 ? -14.038 -6.195 -3.413 1.00 96.31 104 GLY A O 1
ATOM 850 N N . MET A 1 105 ? -12.458 -4.743 -2.742 1.00 96.81 105 MET A N 1
ATOM 851 C CA . MET A 1 105 ? -12.203 -5.397 -1.454 1.00 96.81 105 MET A CA 1
ATOM 852 C C . MET A 1 105 ? -12.885 -4.675 -0.290 1.00 96.81 105 MET A C 1
ATOM 854 O O . MET A 1 105 ? -12.694 -3.481 -0.075 1.00 96.81 105 MET A O 1
ATOM 858 N N . GLY A 1 106 ? -13.655 -5.424 0.498 1.00 96.94 106 GLY A N 1
ATOM 859 C CA . GLY A 1 106 ? -14.210 -4.969 1.770 1.00 96.94 106 GLY A CA 1
ATOM 860 C C . GLY A 1 106 ? -13.237 -5.120 2.943 1.00 96.94 106 GLY A C 1
ATOM 861 O O . GLY A 1 106 ? -12.168 -5.723 2.835 1.00 96.94 106 GLY A O 1
ATOM 862 N N . LEU A 1 107 ? -13.648 -4.611 4.106 1.00 97.19 107 LEU A N 1
ATOM 863 C CA . LEU A 1 107 ? -12.849 -4.623 5.333 1.00 97.19 107 LEU A CA 1
ATOM 864 C C . LEU A 1 107 ? -12.308 -6.015 5.706 1.00 97.19 107 LEU A C 1
ATOM 866 O O . LEU A 1 107 ? -11.118 -6.148 5.986 1.00 97.19 107 LEU A O 1
ATOM 870 N N . ASP A 1 108 ? -13.156 -7.044 5.711 1.00 96.81 108 ASP A N 1
ATOM 871 C CA . ASP A 1 108 ? -12.746 -8.388 6.138 1.00 96.81 108 ASP A CA 1
ATOM 872 C C . ASP A 1 108 ? -11.703 -8.993 5.194 1.00 96.81 108 ASP A C 1
ATOM 874 O O . ASP A 1 108 ? -10.740 -9.609 5.646 1.00 96.81 108 ASP A O 1
ATOM 878 N N . GLN A 1 109 ? -11.839 -8.743 3.889 1.00 97.44 109 GLN A N 1
ATOM 879 C CA . GLN A 1 109 ? -10.880 -9.194 2.881 1.00 97.44 109 GLN A CA 1
ATOM 880 C C . GLN A 1 109 ? -9.530 -8.481 3.041 1.00 97.44 109 GLN A C 1
ATOM 882 O O . GLN A 1 109 ? -8.482 -9.112 2.922 1.00 97.44 109 GLN A O 1
ATOM 887 N N . LEU A 1 110 ? -9.537 -7.183 3.366 1.00 96.94 110 LEU A N 1
ATOM 888 C CA . LEU A 1 110 ? -8.314 -6.423 3.645 1.00 96.94 110 LEU A CA 1
ATOM 889 C C . LEU A 1 110 ? -7.601 -6.925 4.903 1.00 96.94 110 LEU A C 1
ATOM 891 O O . LEU A 1 110 ? -6.378 -7.069 4.911 1.00 96.94 110 LEU A O 1
ATOM 895 N N . LEU A 1 111 ? -8.348 -7.211 5.970 1.00 96.00 111 LEU A N 1
ATOM 896 C CA . LEU A 1 111 ? -7.776 -7.741 7.207 1.00 96.00 111 LEU A CA 1
ATOM 897 C C . LEU A 1 111 ? -7.253 -9.171 7.034 1.00 96.00 111 LEU A C 1
ATOM 899 O O . LEU A 1 111 ? -6.220 -9.512 7.617 1.00 96.00 111 LEU A O 1
ATOM 903 N N . ASP A 1 112 ? -7.920 -9.999 6.230 1.00 96.75 112 ASP A N 1
ATOM 904 C CA . ASP A 1 112 ? -7.432 -11.343 5.932 1.00 96.75 112 ASP A CA 1
ATOM 905 C C . ASP A 1 112 ? -6.160 -11.306 5.075 1.00 96.75 112 ASP A C 1
ATOM 907 O O . ASP A 1 112 ? -5.165 -11.940 5.428 1.00 96.75 112 ASP A O 1
ATOM 911 N N . LEU A 1 113 ? -6.115 -10.460 4.041 1.00 95.88 113 LEU A N 1
ATOM 912 C CA . LEU A 1 113 ? -4.901 -10.251 3.250 1.00 95.88 113 LEU A CA 1
ATOM 913 C C . LEU A 1 113 ? -3.740 -9.728 4.114 1.00 95.88 113 LEU A C 1
ATOM 915 O O . LEU A 1 113 ? -2.597 -10.167 3.965 1.00 95.88 113 LEU A O 1
ATOM 919 N N . ASN A 1 114 ? -4.014 -8.833 5.070 1.00 95.25 114 ASN A N 1
ATOM 920 C CA . ASN A 1 114 ? -3.005 -8.385 6.029 1.00 95.25 114 ASN A CA 1
ATOM 921 C C . ASN A 1 114 ? -2.421 -9.547 6.844 1.00 95.25 114 ASN A C 1
ATOM 923 O O . ASN A 1 114 ? -1.205 -9.613 7.060 1.00 95.25 114 ASN A O 1
ATOM 927 N N . ARG A 1 115 ? -3.287 -10.460 7.296 1.00 93.25 115 ARG A N 1
ATOM 928 C CA . ARG A 1 115 ? -2.908 -11.639 8.077 1.00 93.25 115 ARG A CA 1
ATOM 929 C C . ARG A 1 115 ? -2.036 -12.581 7.254 1.00 93.25 115 ARG A C 1
ATOM 931 O O . ARG A 1 115 ? -0.962 -12.949 7.726 1.00 93.25 115 ARG A O 1
ATOM 938 N N . GLN A 1 116 ? -2.454 -12.908 6.031 1.00 93.19 116 GLN A N 1
ATOM 939 C CA . GLN A 1 116 ? -1.704 -13.768 5.109 1.00 93.19 116 GLN A CA 1
ATOM 940 C C . GLN A 1 116 ? -0.295 -13.211 4.857 1.00 93.19 116 GLN A C 1
ATOM 942 O O . GLN A 1 116 ? 0.701 -13.879 5.128 1.00 93.19 116 GLN A O 1
ATOM 947 N N . ARG A 1 117 ? -0.192 -11.927 4.491 1.00 90.88 117 ARG A N 1
ATOM 948 C CA . ARG A 1 117 ? 1.096 -11.255 4.236 1.00 90.88 117 ARG A CA 1
ATOM 949 C C . ARG A 1 117 ? 1.982 -11.130 5.472 1.00 90.88 117 ARG A C 1
ATOM 951 O O . ARG A 1 117 ? 3.204 -11.008 5.373 1.00 90.88 117 ARG A O 1
ATOM 958 N N . SER A 1 118 ? 1.386 -11.068 6.657 1.00 86.06 118 SER A N 1
ATOM 959 C CA . SER A 1 118 ? 2.148 -11.049 7.907 1.00 86.06 118 SER A CA 1
ATOM 960 C C . SER A 1 118 ? 2.698 -12.437 8.239 1.00 86.06 118 SER A C 1
ATOM 962 O O . SER A 1 118 ? 3.849 -12.533 8.656 1.00 86.06 118 SER A O 1
ATOM 964 N N . ALA A 1 119 ? 1.932 -13.501 7.975 1.00 86.06 119 ALA A N 1
ATOM 965 C CA . ALA A 1 119 ? 2.403 -14.879 8.103 1.00 86.06 119 ALA A CA 1
ATOM 966 C C . ALA A 1 119 ? 3.536 -15.191 7.112 1.00 86.06 119 ALA A C 1
ATOM 968 O O . ALA A 1 119 ? 4.558 -15.745 7.505 1.00 86.06 119 ALA A O 1
ATOM 969 N N . GLU A 1 120 ? 3.410 -14.760 5.854 1.00 85.56 120 GLU A N 1
ATOM 970 C CA . GLU A 1 120 ? 4.466 -14.915 4.843 1.00 85.56 120 GLU A CA 1
ATOM 971 C C . GLU A 1 120 ? 5.783 -14.244 5.247 1.00 85.56 120 GLU A C 1
ATOM 973 O O . GLU A 1 120 ? 6.850 -14.793 4.997 1.00 85.56 120 GLU A O 1
ATOM 978 N N . ARG A 1 121 ? 5.725 -13.066 5.881 1.00 78.38 121 ARG A N 1
ATOM 979 C CA . ARG A 1 121 ? 6.923 -12.360 6.360 1.00 78.38 121 ARG A CA 1
ATOM 980 C C . ARG A 1 121 ? 7.564 -13.020 7.575 1.00 78.38 121 ARG A C 1
ATOM 982 O O . ARG A 1 121 ? 8.772 -12.930 7.715 1.00 78.38 121 ARG A O 1
ATOM 989 N N . TYR A 1 122 ? 6.769 -13.632 8.449 1.00 73.94 122 TYR A N 1
ATOM 990 C CA . TYR A 1 122 ? 7.279 -14.324 9.635 1.00 73.94 122 TYR A CA 1
ATOM 991 C C . TYR A 1 122 ? 7.934 -15.670 9.294 1.00 73.94 122 TYR A C 1
ATOM 993 O O . TYR A 1 122 ? 8.834 -16.110 9.998 1.00 73.94 122 TYR A O 1
ATOM 1001 N N . ASN A 1 123 ? 7.490 -16.311 8.211 1.00 61.28 123 ASN A N 1
ATOM 1002 C CA . ASN A 1 123 ? 8.003 -17.604 7.753 1.00 61.28 123 ASN A CA 1
ATOM 1003 C C . ASN A 1 123 ? 9.189 -17.493 6.766 1.00 61.28 123 ASN A C 1
ATOM 1005 O O . ASN A 1 123 ? 9.583 -18.511 6.197 1.00 61.28 123 ASN A O 1
ATOM 1009 N N . ARG A 1 124 ? 9.718 -16.286 6.524 1.00 51.62 124 ARG A N 1
ATOM 1010 C CA . ARG A 1 124 ? 10.937 -16.020 5.737 1.00 51.62 124 ARG A CA 1
ATOM 1011 C C . ARG A 1 124 ? 12.123 -15.799 6.663 1.00 51.62 124 ARG A C 1
ATOM 1013 O O . ARG A 1 124 ? 13.225 -16.239 6.277 1.00 51.62 124 ARG A O 1
#

Solvent-accessible surface area (backbone atoms only — not comparable to full-atom values): 7277 Å² total; per-residue (Å²): 136,82,79,67,63,80,82,63,70,73,69,80,72,47,73,67,58,51,51,53,51,51,52,51,51,52,40,51,34,41,51,60,35,50,56,46,54,58,45,66,74,49,60,76,49,52,64,59,52,31,50,73,75,59,80,48,69,80,52,99,92,39,66,58,68,65,60,53,50,51,50,53,52,53,53,48,49,56,49,48,56,54,49,46,70,68,48,73,84,52,52,64,64,60,52,31,54,52,32,36,76,76,70,68,36,52,63,69,57,35,48,48,50,32,50,53,57,48,52,57,61,72,77,105

Mean predicted aligned error: 7.72 Å

Foldseek 3Di:
DDDPCVVVPPPPQPPVNVVVVVQVVLLVLLLVLLLVVVCVVCVVCQVVVCVVVVQWDADPVGTDPVSVVVSSVVVSVVSVVVSCVVPVPPHSVRSQVVCCVPPVDHSVRSNVSSVVVVVVVVVD

Secondary structure (DSSP, 8-state):
----GGGG------HHHHHHHHHHHHHHHHHHHHHHHHHHHHTTTHHHHHHHHTSS--BTTB--HHHHHHHHHHHHHHHHHHHHHHHTT--HHHHHHHHHHHH---HHHHHHHHHHHHHHHHT-

Radius of gyration: 20.92 Å; Cα contacts (8 Å, |Δi|>4): 56; chains: 1; bounding box: 37×30×70 Å